Protein AF-A0A7R9HGD4-F1 (afdb_monomer_lite)

Radius of gyration: 14.5 Å; chains: 1; bounding box: 41×34×31 Å

Secondary structure (DSSP, 8-state):
--EEEE-GGGB-S-HHHH-SS--PPEEEES--B---TT-TTEEEEEEPPTT-EES-TTS---S--SEEGGG-EEEEEEE-TT--EEEEES-SGGGSHHHHHS------

pLDDT: mean 93.46, std 6.28, range [50.25, 98.06]

Sequence (108 aa):
HTLIVADSANLIDSPVITGPRNVPPLLYQGTGIVADKENPLVLQILTAESSAYSYVPDEPIKEYPHAVGKNTLLIAALQARNNARVVFSGSLYFFSDEAFTSPVQKAL

Foldseek 3Di:
DDKDWFQLVQADPDCVPVNDSPDHTFIFDFAWDADDPPDPQKDQGGFHAQQDFGDDPVDDCPDDGPDHHRRTGQKMWGQDPVRDIDIDHRGPVRVDPCRVPDDDDDDD

Organism: Timema poppense (NCBI:txid170557)

InterPro domains:
  IPR005013 Dolichyl-diphosphooligosaccharide--protein glycosyltransferase 48kDa subunit [PTHR10830] (1-107)
  IPR055457 OST48, N-terminal domain [PF03345] (1-106)

Structure (mmCIF, N/CA/C/O backbone):
data_AF-A0A7R9HGD4-F1
#
_entry.id   AF-A0A7R9HGD4-F1
#
loop_
_atom_site.group_PDB
_atom_site.id
_atom_site.type_symbol
_atom_site.label_atom_id
_atom_site.label_alt_id
_atom_site.label_comp_id
_atom_site.label_asym_id
_atom_site.label_entity_id
_atom_site.label_seq_id
_atom_site.pdbx_PDB_ins_code
_atom_site.Cartn_x
_atom_site.Cartn_y
_atom_site.Cartn_z
_atom_site.occupancy
_atom_site.B_iso_or_equiv
_atom_site.auth_seq_id
_atom_site.auth_comp_id
_atom_site.auth_asym_id
_atom_site.auth_atom_id
_atom_site.pdbx_PDB_model_num
ATOM 1 N N . HIS A 1 1 ? 8.144 -10.024 -8.004 1.00 80.31 1 HIS A N 1
ATOM 2 C CA . HIS A 1 1 ? 7.750 -9.068 -6.948 1.00 80.31 1 HIS A CA 1
ATOM 3 C C . HIS A 1 1 ? 8.352 -9.529 -5.637 1.00 80.31 1 HIS A C 1
ATOM 5 O O . HIS A 1 1 ? 8.223 -10.709 -5.325 1.00 80.31 1 HIS A O 1
ATOM 11 N N . THR A 1 2 ? 9.018 -8.638 -4.910 1.00 91.38 2 THR A N 1
ATOM 12 C CA . THR A 1 2 ? 9.665 -8.948 -3.626 1.00 91.38 2 THR A CA 1
ATOM 13 C C . THR A 1 2 ? 8.668 -8.764 -2.485 1.00 91.38 2 THR A C 1
ATOM 15 O O . THR A 1 2 ? 7.859 -7.837 -2.530 1.00 91.38 2 THR A O 1
ATOM 18 N N . LEU A 1 3 ? 8.704 -9.652 -1.489 1.00 94.19 3 LEU A N 1
ATOM 19 C CA . LEU A 1 3 ? 7.922 -9.504 -0.263 1.00 94.19 3 LEU A CA 1
ATOM 20 C C . LEU A 1 3 ? 8.518 -8.377 0.586 1.00 94.19 3 LEU A C 1
ATOM 22 O O . LEU A 1 3 ? 9.718 -8.371 0.858 1.00 94.19 3 LEU A O 1
ATOM 26 N N . ILE A 1 4 ? 7.679 -7.439 1.012 1.00 93.75 4 ILE A N 1
ATOM 27 C CA . ILE A 1 4 ? 8.051 -6.351 1.915 1.00 93.75 4 ILE A CA 1
ATOM 28 C C . ILE A 1 4 ? 7.116 -6.327 3.122 1.00 93.75 4 ILE A C 1
ATOM 30 O O . ILE A 1 4 ? 5.936 -6.669 3.027 1.00 93.75 4 ILE A O 1
ATOM 34 N N . VAL A 1 5 ? 7.654 -5.882 4.256 1.00 94.44 5 VAL A N 1
ATOM 35 C CA . VAL A 1 5 ? 6.873 -5.591 5.460 1.00 94.44 5 VAL A CA 1
ATOM 36 C C . VAL A 1 5 ? 6.547 -4.103 5.458 1.00 94.44 5 VAL A C 1
ATOM 38 O O . VAL A 1 5 ? 7.449 -3.271 5.563 1.00 94.44 5 VAL A O 1
ATOM 41 N N . ALA A 1 6 ? 5.267 -3.770 5.335 1.00 93.38 6 ALA A N 1
ATOM 42 C CA . ALA A 1 6 ? 4.776 -2.407 5.442 1.00 93.38 6 ALA A CA 1
ATOM 43 C C . ALA A 1 6 ? 4.367 -2.119 6.891 1.00 93.38 6 ALA A C 1
ATOM 45 O O . ALA A 1 6 ? 3.506 -2.792 7.461 1.00 93.38 6 ALA A O 1
ATOM 46 N N . ASP A 1 7 ? 5.006 -1.12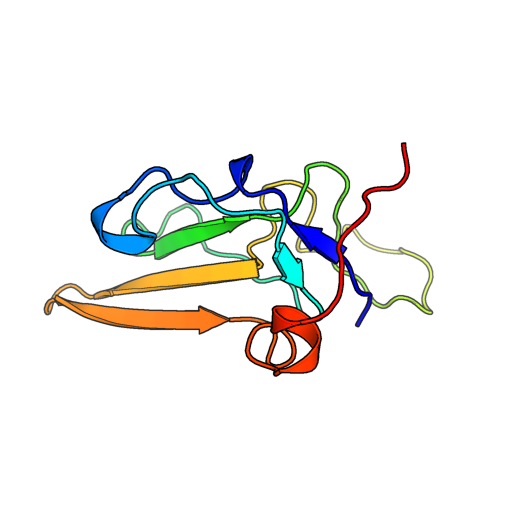5 7.499 1.00 91.94 7 ASP A N 1
ATOM 47 C CA . ASP A 1 7 ? 4.703 -0.712 8.865 1.00 91.94 7 ASP A CA 1
ATOM 48 C C . ASP A 1 7 ? 3.339 -0.019 8.948 1.00 91.94 7 ASP A C 1
ATOM 50 O O . ASP A 1 7 ? 2.980 0.779 8.075 1.00 91.94 7 ASP A O 1
ATOM 54 N N . SER A 1 8 ? 2.580 -0.284 10.012 1.00 91.31 8 SER A N 1
ATOM 55 C CA . SER A 1 8 ? 1.279 0.354 10.228 1.00 91.31 8 SER A CA 1
ATOM 56 C C . SER A 1 8 ? 1.403 1.862 10.469 1.00 91.31 8 SER A C 1
ATOM 58 O O . SER A 1 8 ? 0.446 2.602 10.231 1.00 91.31 8 SER A O 1
ATOM 60 N N . ALA A 1 9 ? 2.595 2.357 10.826 1.00 92.94 9 ALA A N 1
ATOM 61 C CA . ALA A 1 9 ? 2.903 3.785 10.853 1.00 92.94 9 ALA A CA 1
ATOM 62 C C . ALA A 1 9 ? 2.781 4.470 9.475 1.00 92.94 9 ALA A C 1
ATOM 64 O O . ALA A 1 9 ? 2.553 5.678 9.417 1.00 92.94 9 ALA A O 1
ATOM 65 N N . ASN A 1 10 ? 2.900 3.720 8.373 1.00 95.00 10 ASN A N 1
ATOM 66 C CA . ASN A 1 10 ? 2.770 4.237 7.007 1.00 95.00 10 ASN A CA 1
ATOM 67 C C . ASN A 1 10 ? 1.317 4.214 6.484 1.00 95.00 10 ASN A C 1
ATOM 69 O O . ASN A 1 10 ? 1.068 4.579 5.332 1.00 95.00 10 ASN A O 1
ATOM 73 N N . LEU A 1 11 ? 0.347 3.808 7.314 1.00 96.12 11 LEU A N 1
ATOM 74 C CA . LEU A 1 11 ? -1.076 3.961 7.013 1.00 96.12 11 LEU A CA 1
ATOM 75 C C . LEU A 1 11 ? -1.518 5.420 7.158 1.00 96.12 11 LEU A C 1
ATOM 77 O O . LEU A 1 11 ? -1.105 6.126 8.088 1.00 96.12 11 LEU A O 1
ATOM 81 N N . ILE A 1 12 ? -2.448 5.830 6.293 1.00 95.62 12 ILE A N 1
ATOM 82 C CA . ILE A 1 12 ? -3.169 7.096 6.424 1.00 95.62 12 ILE A CA 1
ATOM 83 C C . ILE A 1 12 ? -3.774 7.244 7.823 1.00 95.62 12 ILE A C 1
ATOM 85 O O . ILE A 1 12 ? -4.351 6.307 8.382 1.00 95.62 12 ILE A O 1
ATOM 89 N N . ASP A 1 13 ? -3.670 8.448 8.380 1.00 94.81 13 ASP A N 1
ATOM 90 C CA . ASP A 1 13 ? -4.270 8.777 9.670 1.00 94.81 13 ASP A CA 1
ATOM 91 C C . ASP A 1 13 ? -5.763 9.090 9.519 1.00 94.81 13 ASP A C 1
ATOM 93 O O . ASP A 1 13 ? -6.186 10.245 9.478 1.00 94.81 13 ASP A O 1
ATOM 97 N N . SER A 1 14 ? -6.570 8.046 9.328 1.00 95.38 14 SER A N 1
ATOM 98 C CA . SER A 1 14 ? -8.016 8.189 9.179 1.00 95.38 14 SER A CA 1
ATOM 99 C C . SER A 1 14 ? -8.762 6.943 9.661 1.00 95.38 14 SER A C 1
ATOM 101 O O . SER A 1 14 ? -8.932 5.991 8.893 1.00 95.38 14 SER A O 1
ATOM 103 N N . PRO A 1 15 ? -9.298 6.957 10.897 1.00 94.69 15 PRO A N 1
ATOM 104 C CA . PRO A 1 15 ? -10.066 5.833 11.435 1.00 94.69 15 PRO A CA 1
ATOM 105 C C . PRO A 1 15 ? -11.312 5.473 10.615 1.00 94.69 15 PRO A C 1
ATOM 107 O O . PRO A 1 15 ? -11.783 4.343 10.668 1.00 94.69 15 PRO A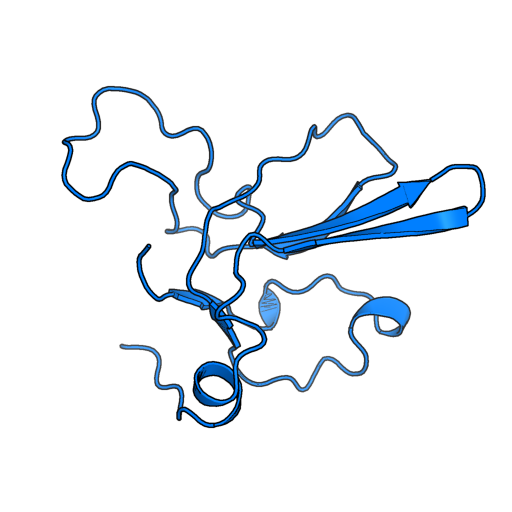 O 1
ATOM 110 N N . VAL A 1 16 ? -11.843 6.420 9.835 1.00 96.00 16 VAL A N 1
ATOM 111 C CA . VAL A 1 16 ? -12.991 6.199 8.940 1.00 96.00 16 VAL A CA 1
ATOM 112 C C . VAL A 1 16 ? -12.629 5.283 7.764 1.00 96.00 16 VAL A C 1
ATOM 114 O O . VAL A 1 16 ? -13.507 4.614 7.224 1.00 96.00 16 VAL A O 1
ATOM 117 N N . ILE A 1 17 ? -11.354 5.250 7.360 1.00 95.69 17 ILE A N 1
ATOM 118 C CA . ILE A 1 17 ? -10.876 4.449 6.228 1.00 95.69 17 ILE A CA 1
ATOM 119 C C . ILE A 1 17 ? -10.243 3.142 6.707 1.00 95.69 17 ILE A C 1
ATOM 121 O O . ILE A 1 17 ? -10.568 2.082 6.181 1.00 95.69 17 ILE A O 1
ATOM 125 N N . THR A 1 18 ? -9.335 3.213 7.682 1.00 94.38 18 THR A N 1
ATOM 126 C CA . THR A 1 18 ? -8.505 2.072 8.107 1.00 94.38 18 THR A CA 1
ATOM 127 C C . THR A 1 18 ? -8.985 1.410 9.397 1.00 94.38 18 THR A C 1
ATOM 129 O O . THR A 1 18 ? -8.467 0.360 9.772 1.00 94.38 18 THR A O 1
ATOM 132 N N . GLY A 1 19 ? -9.985 1.982 10.074 1.00 94.00 19 GLY A N 1
ATOM 133 C CA . GLY A 1 19 ? -10.379 1.554 11.413 1.00 94.00 19 GLY A CA 1
ATOM 134 C C . GLY A 1 19 ? -9.361 1.974 12.487 1.00 94.00 19 GLY A C 1
ATOM 135 O O . GLY A 1 19 ? -8.546 2.874 12.273 1.00 94.00 19 GLY A O 1
ATOM 136 N N . PRO A 1 20 ? -9.409 1.366 13.685 1.00 90.69 20 PRO A N 1
ATOM 137 C CA . PRO A 1 20 ? -8.449 1.643 14.750 1.00 90.69 20 PRO A CA 1
ATOM 138 C C . PRO A 1 20 ? -7.017 1.301 14.321 1.00 90.69 20 PRO A C 1
ATOM 140 O O . PRO A 1 20 ? -6.762 0.230 13.783 1.00 90.69 20 PRO A O 1
ATOM 143 N N . ARG A 1 21 ? -6.054 2.169 14.644 1.00 81.56 21 ARG A N 1
ATOM 144 C CA . ARG A 1 21 ? -4.649 2.047 14.205 1.00 81.56 21 ARG A CA 1
ATOM 145 C C . ARG A 1 21 ? -3.845 0.924 14.880 1.00 81.56 21 ARG A C 1
ATOM 147 O O . ARG A 1 21 ? -2.639 0.833 14.679 1.00 81.56 21 ARG A O 1
ATOM 154 N N . ASN A 1 22 ? -4.488 0.081 15.686 1.00 86.62 22 ASN A N 1
ATOM 155 C CA . ASN A 1 22 ? -3.852 -1.056 16.348 1.00 86.62 22 ASN A CA 1
ATOM 156 C C . ASN A 1 22 ? -3.736 -2.243 15.378 1.00 86.62 22 ASN A C 1
ATOM 158 O O . ASN A 1 22 ? -4.393 -3.269 15.553 1.00 86.62 22 ASN A O 1
ATOM 162 N N . VAL A 1 23 ? -2.955 -2.052 14.313 1.00 89.62 23 VAL A N 1
ATOM 163 C CA . VAL A 1 23 ? -2.764 -3.027 13.236 1.00 89.62 23 VAL A CA 1
ATOM 164 C C . VAL A 1 23 ? -1.317 -3.527 13.286 1.00 89.62 23 VAL A C 1
ATOM 166 O O . VAL A 1 23 ? -0.402 -2.696 13.352 1.00 89.62 23 VAL A O 1
ATOM 169 N N . PRO A 1 24 ? -1.082 -4.853 13.272 1.00 90.62 24 PRO A N 1
ATOM 170 C CA . PRO A 1 24 ? 0.267 -5.393 13.155 1.00 90.62 24 PRO A CA 1
ATOM 171 C C . PRO A 1 24 ? 0.899 -5.002 11.805 1.00 90.62 24 PRO A C 1
ATOM 173 O O . PRO A 1 24 ? 0.188 -4.577 10.890 1.00 90.62 24 PRO A O 1
ATOM 176 N N . PRO A 1 25 ? 2.227 -5.143 11.651 1.00 92.56 25 PRO A N 1
ATOM 177 C CA . PRO A 1 25 ? 2.880 -4.938 10.364 1.00 92.56 25 PRO A CA 1
ATOM 178 C C . PRO A 1 25 ? 2.245 -5.799 9.266 1.00 92.56 25 PRO A C 1
ATOM 180 O O . PRO A 1 25 ? 1.875 -6.949 9.499 1.00 92.56 25 PRO A O 1
ATOM 183 N N . LEU A 1 26 ? 2.125 -5.233 8.070 1.00 94.25 26 LEU A N 1
ATOM 184 C CA . LEU A 1 26 ? 1.392 -5.824 6.957 1.00 94.25 26 LEU A CA 1
ATOM 185 C C . LEU A 1 26 ? 2.356 -6.441 5.942 1.00 94.25 26 LEU A C 1
ATOM 187 O O . LEU A 1 26 ? 3.370 -5.835 5.590 1.00 94.25 26 LEU A O 1
ATOM 191 N N . LEU A 1 27 ? 2.024 -7.624 5.428 1.00 95.94 27 LEU A N 1
ATOM 192 C CA . LEU A 1 27 ? 2.784 -8.269 4.360 1.00 95.94 27 LEU A CA 1
ATOM 193 C C . LEU A 1 27 ? 2.292 -7.804 2.991 1.00 95.94 27 LEU A C 1
ATOM 195 O O . LEU A 1 27 ? 1.102 -7.861 2.689 1.00 95.94 27 LEU A O 1
ATOM 199 N N . TYR A 1 28 ? 3.214 -7.360 2.142 1.00 96.69 28 TYR A N 1
ATOM 200 C CA . TYR A 1 28 ? 2.894 -6.870 0.808 1.00 96.69 28 TYR A CA 1
ATOM 201 C C . TYR A 1 28 ? 3.849 -7.454 -0.231 1.00 96.69 28 TYR A C 1
ATOM 203 O O . TYR A 1 28 ? 5.065 -7.400 -0.074 1.00 96.69 28 TYR A O 1
ATOM 211 N N . GLN A 1 29 ? 3.303 -7.972 -1.331 1.00 97.00 29 GLN A N 1
ATOM 212 C CA . GLN A 1 29 ? 4.084 -8.449 -2.467 1.00 97.00 29 GLN A CA 1
ATOM 213 C C . GLN A 1 29 ? 3.375 -8.065 -3.762 1.00 97.00 29 GLN A C 1
ATOM 215 O O . GLN A 1 29 ? 2.421 -8.704 -4.198 1.00 97.00 29 GLN A O 1
ATOM 220 N N . GLY A 1 30 ? 3.850 -6.996 -4.388 1.00 95.81 30 GLY A N 1
ATOM 221 C CA . GLY A 1 30 ? 3.185 -6.420 -5.545 1.00 95.81 30 GLY A CA 1
ATOM 222 C C . GLY A 1 30 ? 3.959 -5.260 -6.140 1.00 95.81 30 GLY A C 1
ATOM 223 O O . GLY A 1 30 ? 5.132 -5.052 -5.824 1.00 95.81 30 GLY A O 1
ATOM 224 N N . THR A 1 31 ? 3.314 -4.532 -7.040 1.00 94.69 31 THR A N 1
ATOM 225 C CA . THR A 1 31 ? 3.890 -3.369 -7.719 1.00 94.69 31 THR A CA 1
ATOM 226 C C . THR A 1 31 ? 3.697 -2.107 -6.874 1.00 94.69 31 THR A C 1
ATOM 228 O O . THR A 1 31 ? 2.709 -1.988 -6.148 1.00 94.69 31 THR A O 1
ATOM 231 N N . GLY A 1 32 ? 4.639 -1.165 -6.953 1.00 94.56 32 GLY A N 1
ATOM 232 C CA . GLY A 1 32 ? 4.468 0.179 -6.399 1.00 94.56 32 GLY A CA 1
ATOM 233 C C . GLY A 1 32 ? 3.641 1.072 -7.328 1.00 94.56 32 GLY A C 1
ATOM 234 O O . GLY A 1 32 ? 3.748 0.982 -8.549 1.00 94.56 32 GLY A O 1
ATOM 235 N N . ILE A 1 33 ? 2.830 1.950 -6.750 1.00 95.31 33 ILE A N 1
ATOM 236 C CA . ILE A 1 33 ? 1.995 2.929 -7.448 1.00 95.31 33 ILE A CA 1
ATOM 237 C C . ILE A 1 33 ? 2.576 4.324 -7.197 1.00 95.31 33 ILE A C 1
ATOM 239 O O . ILE A 1 33 ? 3.034 4.633 -6.096 1.00 95.31 33 ILE A O 1
ATOM 243 N N . VAL A 1 34 ? 2.528 5.186 -8.210 1.00 94.62 34 VAL A N 1
ATOM 244 C CA . VAL A 1 34 ? 2.814 6.617 -8.073 1.00 94.62 34 VAL A CA 1
ATOM 245 C C . VAL A 1 34 ? 1.531 7.378 -8.362 1.00 94.62 34 VAL A C 1
ATOM 247 O O . VAL A 1 34 ? 0.852 7.10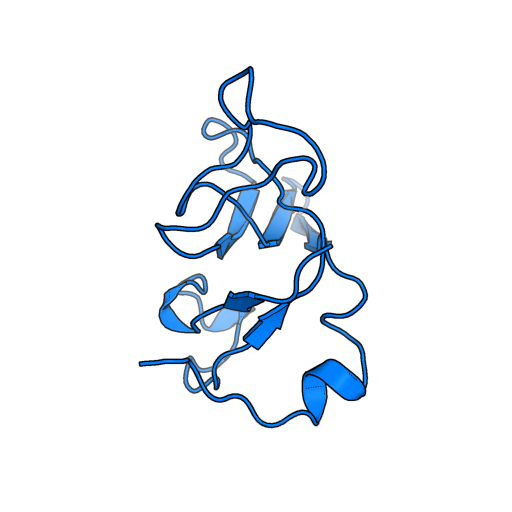5 -9.350 1.00 94.62 34 VAL A O 1
ATOM 250 N N . ALA A 1 35 ? 1.196 8.319 -7.488 1.00 93.31 35 ALA A N 1
ATOM 251 C CA . ALA A 1 35 ? 0.100 9.247 -7.706 1.00 93.31 35 ALA A CA 1
ATOM 252 C C . ALA A 1 35 ? 0.638 10.627 -8.076 1.00 93.31 35 ALA A C 1
ATOM 254 O O . ALA A 1 35 ? 1.701 11.044 -7.610 1.00 93.31 35 ALA A O 1
ATOM 255 N N . ASP A 1 36 ? -0.138 11.343 -8.881 1.00 93.19 36 ASP A N 1
ATOM 256 C CA . ASP A 1 36 ? 0.088 12.758 -9.125 1.00 93.19 36 ASP A CA 1
ATOM 257 C C . ASP A 1 36 ? -0.143 13.556 -7.832 1.00 93.19 36 ASP A C 1
ATOM 259 O O . ASP A 1 36 ? -1.209 13.471 -7.217 1.00 93.19 36 ASP A O 1
ATOM 263 N N . LYS A 1 37 ? 0.867 14.330 -7.424 1.00 88.12 37 LYS A N 1
ATOM 264 C CA . LYS A 1 37 ? 0.826 15.167 -6.217 1.00 88.12 37 LYS A CA 1
ATOM 265 C C . LYS A 1 37 ? -0.151 16.330 -6.355 1.00 88.12 37 LYS A C 1
ATOM 267 O O . LYS A 1 37 ? -0.610 16.843 -5.339 1.00 88.12 37 LYS A O 1
ATOM 272 N N . GLU A 1 38 ? -0.461 16.743 -7.581 1.00 94.19 38 GLU A N 1
ATOM 273 C CA . GLU A 1 38 ? -1.395 17.835 -7.850 1.00 94.19 38 GLU A CA 1
ATOM 274 C C . GLU A 1 38 ? -2.855 17.377 -7.823 1.00 94.19 38 GLU A C 1
ATOM 276 O O . GLU A 1 38 ? -3.755 18.215 -7.835 1.00 94.19 38 GLU A O 1
ATOM 281 N N . ASN A 1 39 ? -3.123 16.068 -7.751 1.00 94.56 39 ASN A N 1
ATOM 282 C CA . ASN A 1 39 ? -4.482 15.547 -7.709 1.00 94.56 39 ASN A CA 1
ATOM 283 C C . ASN A 1 39 ? -5.027 15.510 -6.266 1.00 94.56 39 ASN A C 1
ATOM 285 O O . ASN A 1 39 ? -4.696 14.592 -5.510 1.00 94.56 39 ASN A O 1
ATOM 289 N N . PRO A 1 40 ? -5.942 16.424 -5.879 1.00 95.25 40 PRO A N 1
ATOM 290 C CA . PRO A 1 40 ? -6.454 16.491 -4.510 1.00 95.25 40 PRO A CA 1
ATOM 291 C C . PRO A 1 40 ? -7.446 15.366 -4.174 1.00 95.25 40 PRO A C 1
ATOM 293 O O . PRO A 1 40 ? -7.894 15.268 -3.036 1.00 95.25 40 PRO A O 1
ATOM 296 N N . LEU A 1 41 ? -7.851 14.554 -5.158 1.00 96.94 41 LEU A N 1
ATOM 297 C CA . LEU A 1 41 ? -8.843 13.487 -4.985 1.00 96.94 41 LEU A CA 1
ATOM 298 C C . LEU A 1 41 ? -8.213 12.139 -4.616 1.00 96.94 41 LEU A C 1
ATOM 300 O O . LEU A 1 41 ? -8.940 11.205 -4.262 1.00 96.94 41 LEU A O 1
ATOM 304 N N . VAL A 1 42 ? -6.888 12.018 -4.740 1.00 96.94 42 VAL A N 1
ATOM 305 C CA . VAL A 1 42 ? -6.159 10.789 -4.423 1.00 96.94 42 VAL A CA 1
ATOM 306 C C . VAL A 1 42 ? -5.768 10.783 -2.952 1.00 96.94 42 VAL A C 1
ATOM 308 O O . VAL A 1 42 ? -5.192 11.730 -2.423 1.00 96.94 42 VAL A O 1
ATOM 311 N N . LEU A 1 43 ? -6.056 9.667 -2.298 1.00 97.00 43 LEU A N 1
ATOM 312 C CA . LEU A 1 43 ? -5.704 9.379 -0.922 1.00 97.00 43 LEU A CA 1
ATOM 313 C C . LEU A 1 43 ? -4.593 8.328 -0.908 1.00 97.00 43 LEU A C 1
ATOM 315 O O . LEU A 1 43 ? -4.702 7.269 -1.531 1.00 97.00 43 LEU A O 1
ATOM 319 N N . GLN A 1 44 ? -3.529 8.618 -0.171 1.00 96.38 44 GLN A N 1
ATOM 320 C CA . GLN A 1 44 ? -2.397 7.716 0.023 1.00 96.38 44 GLN A CA 1
ATOM 321 C C . GLN A 1 44 ? -2.706 6.817 1.220 1.00 96.38 44 GLN A C 1
ATOM 323 O O . GLN A 1 44 ? -2.512 7.237 2.355 1.00 96.38 44 GLN A O 1
ATOM 328 N N . ILE A 1 45 ? -3.262 5.624 0.985 1.00 97.19 45 ILE A N 1
ATOM 329 C CA . ILE A 1 45 ? -3.781 4.768 2.065 1.00 97.19 45 ILE A CA 1
ATOM 330 C C . ILE A 1 45 ? -2.659 4.045 2.800 1.00 97.19 45 ILE A C 1
ATOM 332 O O . ILE A 1 45 ? -2.640 4.045 4.028 1.00 97.19 45 ILE A O 1
ATOM 336 N N . LEU A 1 46 ? -1.739 3.438 2.052 1.00 97.12 46 LEU A N 1
ATOM 337 C CA . LEU A 1 46 ? -0.566 2.756 2.587 1.00 97.12 46 LE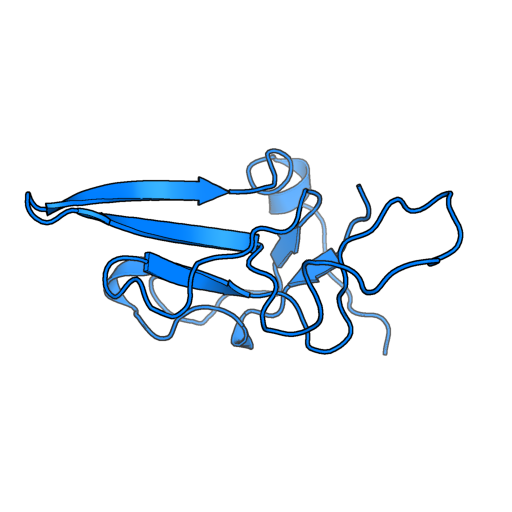U A CA 1
ATOM 338 C C . LEU A 1 46 ? 0.638 3.108 1.720 1.00 97.12 46 LEU A C 1
ATOM 340 O O . LEU A 1 46 ? 0.650 2.799 0.525 1.00 97.12 46 LEU A O 1
ATOM 344 N N . THR A 1 47 ? 1.642 3.739 2.319 1.00 96.75 47 THR A N 1
ATOM 345 C CA . THR A 1 47 ? 2.910 4.048 1.652 1.00 96.75 47 THR A CA 1
ATOM 346 C C . THR A 1 47 ? 3.980 3.015 1.993 1.00 96.75 47 THR A C 1
ATOM 348 O O . THR A 1 47 ? 3.889 2.288 2.985 1.00 96.75 47 THR A O 1
ATOM 351 N N . ALA A 1 48 ? 4.993 2.910 1.138 1.00 95.69 48 ALA A N 1
ATOM 352 C CA . ALA A 1 48 ? 6.162 2.091 1.410 1.00 95.69 48 ALA A CA 1
ATOM 353 C C . ALA A 1 48 ? 7.113 2.784 2.403 1.00 95.69 48 ALA A C 1
ATOM 355 O O . ALA A 1 48 ? 7.002 3.977 2.694 1.00 95.69 48 ALA A O 1
ATOM 356 N N . GLU A 1 49 ? 8.096 2.033 2.894 1.00 94.62 49 GLU A N 1
ATOM 357 C CA . GLU A 1 49 ? 9.147 2.567 3.759 1.00 94.62 49 GLU A CA 1
ATOM 358 C C . GLU A 1 49 ? 10.084 3.536 3.023 1.00 94.62 49 GLU A C 1
ATOM 360 O O . GLU A 1 49 ? 10.206 3.522 1.798 1.00 94.62 49 GLU A O 1
ATOM 365 N N . SER A 1 50 ? 10.816 4.364 3.774 1.00 94.56 50 SER A N 1
ATOM 366 C CA . SER A 1 50 ? 11.745 5.348 3.196 1.00 94.56 50 SER A CA 1
ATOM 367 C C . SER A 1 50 ? 12.899 4.735 2.398 1.00 94.56 50 SER A C 1
ATOM 369 O O . SER A 1 50 ? 13.461 5.418 1.547 1.00 94.56 50 SER A O 1
ATOM 371 N N . SER A 1 51 ? 13.249 3.475 2.660 1.00 93.19 51 SER A N 1
ATOM 372 C CA . SER A 1 51 ? 14.285 2.722 1.941 1.00 93.19 51 SER A CA 1
ATOM 373 C C . SER A 1 51 ? 13.752 1.915 0.751 1.00 93.19 51 SER A C 1
ATOM 375 O O . SER A 1 51 ? 14.543 1.317 0.024 1.00 93.19 51 SER A O 1
ATOM 377 N N . ALA A 1 52 ? 12.433 1.869 0.543 1.00 94.00 52 ALA A N 1
ATOM 378 C CA . ALA A 1 52 ? 11.839 1.097 -0.540 1.00 94.00 52 ALA A CA 1
ATOM 379 C C . ALA A 1 52 ? 12.059 1.773 -1.901 1.00 94.00 52 ALA A C 1
ATOM 381 O O . ALA A 1 52 ? 12.119 2.994 -2.002 1.00 94.00 52 ALA A O 1
ATOM 382 N N . TYR A 1 53 ? 12.133 0.986 -2.967 1.00 94.38 53 TYR A N 1
ATOM 383 C CA . TYR A 1 53 ? 12.091 1.477 -4.342 1.00 94.38 53 TYR A CA 1
ATOM 384 C C . TYR A 1 53 ? 11.460 0.418 -5.247 1.00 94.38 53 TYR A C 1
ATOM 386 O O . TYR A 1 53 ? 11.444 -0.765 -4.908 1.00 94.38 53 TYR A O 1
ATOM 394 N N . SER A 1 54 ? 10.929 0.843 -6.391 1.00 93.12 54 SER A N 1
ATOM 395 C CA . SER A 1 54 ? 10.331 -0.047 -7.388 1.00 93.12 54 SER A CA 1
ATOM 396 C C . SER A 1 54 ? 11.149 -0.026 -8.672 1.00 93.12 54 SER A C 1
ATOM 398 O O . SER A 1 54 ? 11.212 0.996 -9.354 1.00 93.12 54 SER A O 1
ATOM 400 N N . TYR A 1 55 ? 11.750 -1.164 -9.011 1.00 93.56 55 TYR A N 1
ATOM 401 C CA . TYR A 1 55 ? 12.525 -1.376 -10.233 1.00 93.56 55 TYR A CA 1
ATOM 402 C C . TYR A 1 55 ? 12.479 -2.859 -10.639 1.00 93.56 55 TYR A C 1
ATOM 404 O O . TYR A 1 55 ? 11.950 -3.687 -9.893 1.00 93.56 55 TYR A O 1
ATOM 412 N N . VAL A 1 56 ? 13.021 -3.200 -11.811 1.00 92.69 56 VAL A N 1
ATOM 413 C CA . VAL A 1 56 ? 13.173 -4.594 -12.254 1.00 92.69 56 VAL A CA 1
ATOM 414 C C . VAL A 1 56 ? 14.262 -5.272 -11.402 1.00 92.69 56 VAL A C 1
ATOM 416 O O . VAL A 1 56 ? 15.407 -4.834 -11.465 1.00 92.69 56 VAL A O 1
ATOM 419 N N . PRO A 1 57 ? 13.952 -6.310 -10.598 1.00 90.56 57 PRO A N 1
ATOM 420 C CA . PRO A 1 57 ? 14.901 -6.852 -9.615 1.00 90.56 57 PRO A CA 1
ATOM 421 C C . PRO A 1 57 ? 16.180 -7.450 -10.209 1.00 90.56 57 PRO A C 1
ATOM 423 O O . PRO A 1 57 ? 17.232 -7.380 -9.581 1.00 90.56 57 PRO A O 1
ATOM 426 N N . ASP A 1 58 ? 16.084 -8.028 -11.406 1.00 92.50 58 ASP A N 1
ATOM 427 C CA . ASP A 1 58 ? 17.187 -8.744 -12.058 1.00 92.50 58 ASP A CA 1
ATOM 428 C C . ASP A 1 58 ? 18.055 -7.832 -12.942 1.00 92.50 58 ASP A C 1
ATOM 430 O O . ASP A 1 58 ? 19.029 -8.282 -13.546 1.00 92.50 58 ASP A O 1
ATOM 434 N N . GLU A 1 59 ? 17.716 -6.542 -13.029 1.00 93.62 59 GLU A N 1
ATOM 435 C CA . GLU A 1 59 ? 18.431 -5.573 -13.852 1.00 93.62 59 GLU A CA 1
ATOM 436 C C . GLU A 1 59 ? 19.163 -4.530 -13.002 1.00 93.62 59 GLU A C 1
ATOM 438 O O . GLU A 1 59 ? 18.631 -4.043 -12.000 1.00 93.62 59 GLU A O 1
ATOM 443 N N . PRO A 1 60 ? 20.375 -4.110 -13.413 1.00 94.06 60 PRO A N 1
ATOM 444 C CA . PRO A 1 60 ? 21.043 -2.999 -12.760 1.00 94.06 60 PRO A CA 1
ATOM 445 C C . PRO A 1 60 ? 20.246 -1.705 -12.962 1.00 94.06 60 PRO A C 1
ATOM 447 O O . PRO A 1 60 ? 19.723 -1.432 -14.046 1.00 94.06 60 PRO A O 1
ATOM 450 N N . ILE A 1 61 ? 20.213 -0.873 -11.922 1.00 93.38 61 ILE A N 1
ATOM 451 C CA . ILE A 1 61 ? 19.588 0.449 -11.970 1.00 93.38 61 ILE A CA 1
ATOM 452 C C . ILE A 1 61 ? 20.429 1.347 -12.883 1.00 93.38 61 ILE A C 1
ATOM 454 O O . ILE A 1 61 ? 21.546 1.729 -12.534 1.00 93.38 61 ILE A O 1
ATOM 458 N N . LYS A 1 62 ? 19.899 1.661 -14.067 1.00 94.56 62 LYS A N 1
ATOM 459 C CA . LYS A 1 62 ? 20.531 2.575 -15.038 1.00 94.56 62 LYS A CA 1
ATOM 460 C C . LYS A 1 62 ? 19.908 3.965 -15.018 1.00 94.56 62 LYS A C 1
ATOM 462 O O . LYS A 1 62 ? 20.568 4.942 -15.357 1.00 94.56 62 LYS A O 1
ATOM 467 N N . GLU A 1 63 ? 18.648 4.038 -14.611 1.00 93.38 63 GLU A N 1
ATOM 468 C CA . GLU A 1 63 ? 17.847 5.253 -14.553 1.00 93.38 63 GLU A CA 1
ATOM 469 C C . GLU A 1 63 ? 17.242 5.402 -13.161 1.00 93.38 63 GLU A C 1
ATOM 471 O O . GLU A 1 63 ? 17.140 4.437 -12.401 1.00 93.38 63 GLU A O 1
ATOM 476 N N . TYR A 1 64 ? 16.846 6.624 -12.812 1.00 91.00 64 TYR A N 1
ATOM 477 C CA . TYR A 1 64 ? 16.231 6.879 -11.518 1.00 91.00 64 TYR A CA 1
ATOM 478 C C . TYR A 1 64 ? 14.881 6.146 -11.415 1.00 91.00 64 TYR A C 1
ATOM 480 O O . TYR A 1 64 ? 14.004 6.393 -12.248 1.00 91.00 64 TYR A O 1
ATOM 488 N N . PRO A 1 65 ? 14.671 5.271 -10.413 1.00 91.31 65 PRO A N 1
ATOM 489 C CA . PRO A 1 65 ? 13.419 4.536 -10.296 1.00 91.31 65 PRO A CA 1
ATOM 490 C C . PRO A 1 65 ? 12.224 5.478 -10.111 1.00 91.31 65 PRO A C 1
ATOM 492 O O . PRO A 1 65 ? 12.283 6.439 -9.345 1.00 91.31 65 PRO A O 1
ATOM 495 N N . HIS A 1 66 ? 11.111 5.184 -10.784 1.00 85.00 66 HIS A N 1
ATOM 496 C CA . HIS A 1 66 ? 9.929 6.055 -10.767 1.00 85.00 66 HIS A CA 1
ATOM 497 C C . HIS A 1 66 ? 9.254 6.145 -9.391 1.00 85.00 66 HIS A C 1
ATOM 499 O O . HIS A 1 66 ? 8.652 7.167 -9.068 1.00 85.00 66 HIS A O 1
ATOM 505 N N . ALA A 1 67 ? 9.349 5.090 -8.579 1.00 90.12 67 ALA A N 1
ATOM 506 C CA . ALA A 1 67 ? 8.821 5.065 -7.221 1.00 90.12 67 ALA A CA 1
ATOM 507 C C . ALA A 1 67 ? 9.956 4.761 -6.239 1.00 90.12 67 ALA A C 1
ATOM 509 O O . ALA A 1 67 ? 10.568 3.691 -6.297 1.00 90.12 67 ALA A O 1
ATOM 510 N N . VAL A 1 68 ? 10.243 5.722 -5.361 1.00 94.25 68 VAL A N 1
ATOM 511 C CA . VAL A 1 68 ? 11.290 5.632 -4.340 1.00 94.25 68 VAL A CA 1
ATOM 512 C C . VAL A 1 68 ? 10.806 6.184 -3.005 1.00 94.25 68 VAL A C 1
ATOM 514 O O . VAL A 1 68 ? 10.042 7.153 -2.930 1.00 94.25 68 VAL A O 1
ATOM 517 N N . GLY A 1 69 ? 11.280 5.558 -1.937 1.00 93.06 69 GLY A N 1
ATOM 518 C CA . GLY A 1 69 ? 10.958 5.851 -0.553 1.00 93.06 69 GLY A CA 1
ATOM 519 C C . GLY A 1 69 ? 9.458 5.940 -0.288 1.00 93.06 69 GLY A C 1
ATOM 520 O O . GLY A 1 69 ? 8.640 5.261 -0.917 1.00 93.06 69 GLY A O 1
ATOM 521 N N . LYS A 1 70 ? 9.101 6.865 0.608 1.00 92.12 70 LYS A N 1
ATOM 522 C CA . LYS A 1 70 ? 7.722 7.095 1.064 1.00 92.12 70 LYS A CA 1
ATOM 523 C C . LYS A 1 70 ? 6.770 7.638 -0.004 1.00 92.12 70 LYS A C 1
ATOM 525 O O . LYS A 1 70 ? 5.567 7.651 0.223 1.00 92.12 70 LYS A O 1
ATOM 530 N N . ASN A 1 71 ? 7.280 8.077 -1.158 1.00 92.06 71 ASN A N 1
ATOM 531 C CA . ASN A 1 71 ? 6.428 8.477 -2.282 1.00 92.06 71 ASN A CA 1
ATOM 532 C C . ASN A 1 71 ? 5.858 7.262 -3.035 1.00 92.06 71 ASN A C 1
ATOM 534 O O . ASN A 1 71 ? 4.963 7.422 -3.861 1.00 92.06 71 ASN A O 1
ATOM 538 N N . THR A 1 72 ? 6.375 6.058 -2.770 1.00 95.81 72 THR A N 1
ATOM 539 C CA . THR A 1 72 ? 5.834 4.813 -3.317 1.00 95.81 72 THR A CA 1
ATOM 540 C C . THR A 1 72 ? 4.557 4.448 -2.572 1.00 95.81 72 THR A C 1
ATOM 542 O O . THR A 1 72 ? 4.587 4.189 -1.368 1.00 95.81 72 THR A O 1
ATOM 545 N N . LEU A 1 73 ? 3.436 4.394 -3.284 1.00 96.81 73 LEU A N 1
ATOM 546 C CA . LEU A 1 73 ? 2.162 3.935 -2.743 1.00 96.81 73 LEU A CA 1
ATOM 547 C C . LEU A 1 73 ? 2.032 2.427 -2.950 1.00 96.81 73 LEU A C 1
ATOM 549 O O . LEU A 1 73 ? 2.320 1.910 -4.025 1.00 96.81 73 LEU A O 1
ATOM 553 N N . LEU A 1 74 ? 1.580 1.723 -1.922 1.00 97.12 74 LEU A N 1
ATOM 554 C CA . LEU A 1 74 ? 1.236 0.302 -1.994 1.00 97.12 74 LEU A CA 1
ATOM 555 C C . LEU A 1 74 ? -0.273 0.140 -2.206 1.00 97.12 74 LEU A C 1
ATOM 557 O O . LEU A 1 74 ? -0.727 -0.652 -3.031 1.00 97.12 74 LEU A O 1
ATOM 561 N N . ILE A 1 75 ? -1.048 0.958 -1.487 1.00 97.81 75 ILE A N 1
ATOM 562 C CA . ILE A 1 75 ? -2.496 1.077 -1.638 1.00 97.81 75 ILE A CA 1
ATOM 563 C C . ILE A 1 75 ? -2.835 2.558 -1.778 1.00 97.81 75 ILE A C 1
ATOM 565 O O . ILE A 1 75 ? -2.465 3.382 -0.937 1.00 97.81 75 ILE A O 1
ATOM 569 N N . ALA A 1 76 ? -3.568 2.889 -2.833 1.00 97.62 76 ALA A N 1
ATOM 570 C CA . ALA A 1 76 ? -4.106 4.218 -3.074 1.00 97.62 76 ALA A CA 1
ATOM 571 C C . ALA A 1 76 ? -5.630 4.145 -3.155 1.00 97.62 76 ALA A C 1
ATOM 573 O O . ALA A 1 76 ? -6.200 3.120 -3.522 1.00 97.62 76 ALA A O 1
ATOM 574 N N . ALA A 1 77 ? -6.304 5.239 -2.842 1.00 97.88 77 ALA A N 1
ATOM 575 C CA . ALA A 1 77 ? -7.731 5.368 -3.080 1.00 97.88 77 ALA A CA 1
ATOM 576 C C . ALA A 1 77 ? -8.020 6.670 -3.815 1.00 97.88 77 ALA A C 1
ATOM 578 O O . ALA A 1 77 ? -7.252 7.624 -3.746 1.00 97.88 77 ALA A O 1
ATOM 579 N N . LEU A 1 78 ? -9.138 6.709 -4.523 1.00 97.88 78 LEU A N 1
ATOM 580 C CA . LEU A 1 78 ? -9.655 7.907 -5.153 1.00 97.88 78 LEU A CA 1
ATOM 581 C C . LEU A 1 78 ? -11.099 8.090 -4.714 1.00 97.88 78 LEU A C 1
ATOM 583 O O . LEU A 1 78 ? -11.921 7.175 -4.832 1.00 97.88 78 LEU A O 1
ATOM 587 N N . GLN A 1 79 ? -11.401 9.290 -4.232 1.00 97.62 79 GLN A N 1
ATOM 588 C CA . GLN A 1 79 ? -12.771 9.724 -4.024 1.00 97.62 79 GLN A CA 1
ATOM 589 C C . GLN A 1 79 ? -13.145 10.706 -5.128 1.00 97.62 79 GLN A C 1
ATOM 591 O O . GLN A 1 79 ? -12.655 11.831 -5.187 1.00 97.62 79 GLN A O 1
ATOM 596 N N . ALA A 1 80 ? -14.014 10.269 -6.031 1.00 97.38 80 ALA A N 1
ATOM 597 C CA . ALA A 1 80 ? -14.454 11.094 -7.141 1.00 97.38 80 ALA A CA 1
ATOM 598 C C . ALA A 1 80 ? -15.420 12.195 -6.669 1.00 97.38 80 ALA A C 1
ATOM 600 O O . ALA A 1 80 ? -16.034 12.106 -5.605 1.00 97.38 80 ALA A O 1
ATOM 601 N N . ARG A 1 81 ? -15.611 13.229 -7.499 1.00 97.62 81 ARG A N 1
ATOM 602 C CA . ARG A 1 81 ? -16.498 14.370 -7.187 1.00 97.62 81 ARG A CA 1
ATOM 603 C C . ARG A 1 81 ? -17.966 13.979 -6.991 1.00 97.62 81 ARG A C 1
ATOM 605 O O . ARG A 1 81 ? -18.708 14.699 -6.337 1.00 97.62 81 ARG A O 1
ATOM 612 N N . ASN A 1 82 ? -18.379 12.841 -7.541 1.00 97.75 82 ASN A N 1
ATOM 613 C CA . ASN A 1 82 ? -19.701 12.245 -7.340 1.00 97.75 82 ASN A CA 1
ATOM 614 C C . ASN A 1 82 ? -19.756 11.304 -6.118 1.00 97.75 82 ASN A C 1
ATOM 616 O O . ASN A 1 82 ? -20.683 10.509 -6.007 1.00 97.75 82 ASN A O 1
ATOM 620 N N . ASN A 1 83 ? -18.761 11.363 -5.228 1.00 97.06 83 ASN A N 1
ATOM 621 C CA . ASN A 1 83 ? -18.599 10.503 -4.054 1.00 97.06 83 ASN A CA 1
ATOM 622 C C . ASN A 1 83 ? -18.397 9.008 -4.353 1.00 97.06 83 ASN A C 1
ATOM 624 O O . ASN A 1 83 ? -18.477 8.191 -3.433 1.00 97.06 83 ASN A O 1
ATOM 628 N N . ALA A 1 84 ? -18.090 8.631 -5.598 1.00 97.94 84 ALA A N 1
ATOM 629 C CA . ALA A 1 84 ? -17.660 7.269 -5.889 1.00 97.94 84 ALA A CA 1
ATOM 630 C C . ALA A 1 84 ? -16.295 6.994 -5.239 1.00 97.94 84 ALA A C 1
ATOM 632 O O . ALA A 1 84 ? -15.417 7.860 -5.220 1.00 97.94 84 ALA A O 1
ATOM 633 N N . ARG A 1 85 ? -16.127 5.781 -4.709 1.00 98.06 85 ARG A N 1
ATOM 634 C CA . ARG A 1 85 ? -14.906 5.336 -4.032 1.00 98.06 85 ARG A CA 1
ATOM 635 C C . ARG A 1 85 ? -14.245 4.251 -4.862 1.00 98.06 85 ARG A C 1
ATOM 637 O O . ARG A 1 85 ? -14.885 3.256 -5.190 1.00 98.06 85 ARG A O 1
ATOM 644 N N . VAL A 1 86 ? -12.973 4.447 -5.174 1.00 98.06 86 VAL A N 1
ATOM 645 C CA . VAL A 1 86 ? -12.145 3.478 -5.893 1.00 98.06 86 VAL A CA 1
ATOM 646 C C . VAL A 1 86 ? -10.900 3.215 -5.062 1.00 98.06 86 VAL A C 1
ATOM 648 O O . VAL A 1 86 ? -10.302 4.156 -4.548 1.00 98.06 86 VAL A O 1
ATOM 651 N N . VAL A 1 87 ? -10.511 1.950 -4.922 1.00 98.00 87 VAL A N 1
ATOM 652 C CA . VAL A 1 87 ? -9.272 1.544 -4.250 1.00 98.00 87 VAL A CA 1
ATOM 653 C C . VAL A 1 87 ? -8.398 0.816 -5.259 1.00 98.00 87 VAL A C 1
ATOM 655 O O . VAL A 1 87 ? -8.859 -0.083 -5.958 1.00 98.00 87 VAL A O 1
ATOM 658 N N . PHE A 1 88 ? -7.134 1.210 -5.315 1.00 97.69 88 PHE A N 1
ATOM 659 C CA . PHE A 1 88 ? -6.093 0.591 -6.115 1.00 97.69 88 PHE A CA 1
ATOM 660 C C . PHE A 1 88 ? -5.125 -0.116 -5.168 1.00 97.69 88 PHE A C 1
ATOM 662 O O . PHE A 1 88 ? -4.497 0.528 -4.328 1.00 97.69 88 PHE A O 1
ATOM 669 N N . SER A 1 89 ? -5.002 -1.433 -5.312 1.00 97.44 89 SER A N 1
ATOM 670 C CA . SER A 1 89 ? -3.954 -2.223 -4.662 1.00 97.44 89 SER A CA 1
ATOM 671 C C . SER A 1 89 ? -3.003 -2.740 -5.728 1.00 97.44 89 SER A C 1
ATOM 673 O O . SER A 1 89 ? -3.451 -3.332 -6.711 1.00 97.44 89 SER A O 1
ATOM 675 N N . GLY A 1 90 ? -1.699 -2.552 -5.532 1.00 95.62 90 GLY A N 1
ATOM 676 C CA . GLY A 1 90 ? -0.688 -3.132 -6.416 1.00 95.62 90 GLY A CA 1
ATOM 677 C C . GLY A 1 90 ? -0.372 -4.601 -6.109 1.00 95.62 90 GLY A C 1
ATOM 678 O O . GLY A 1 90 ? 0.513 -5.174 -6.740 1.00 95.62 90 GLY A O 1
ATOM 679 N N . SER A 1 91 ? -1.058 -5.216 -5.140 1.00 97.75 91 SER A N 1
ATOM 680 C CA . SER A 1 91 ? -0.796 -6.573 -4.657 1.00 97.75 91 SER A CA 1
ATOM 681 C C . SER A 1 91 ? -2.093 -7.362 -4.501 1.00 97.75 91 SER A C 1
ATOM 683 O O . SER A 1 91 ? -2.959 -7.003 -3.700 1.00 97.75 91 SER A O 1
ATOM 685 N N . LEU A 1 92 ? -2.201 -8.475 -5.230 1.00 97.38 92 LEU A N 1
ATOM 686 C CA . LEU A 1 92 ? -3.220 -9.497 -4.969 1.00 97.38 92 LEU A CA 1
ATOM 687 C C . LEU A 1 92 ? -2.853 -10.342 -3.745 1.00 97.38 92 LEU A C 1
ATOM 689 O O . LEU A 1 92 ? -3.732 -10.701 -2.967 1.00 97.38 92 LEU A O 1
ATOM 693 N N . TYR A 1 93 ? -1.556 -10.600 -3.544 1.00 97.81 93 TYR A N 1
ATOM 694 C CA . TYR A 1 93 ? -1.038 -11.355 -2.400 1.00 97.81 93 TYR A CA 1
ATOM 695 C C . TYR A 1 93 ? -1.475 -10.754 -1.060 1.00 97.81 93 TYR A C 1
ATOM 697 O O . TYR A 1 93 ? -1.767 -11.491 -0.127 1.00 97.81 93 TYR A O 1
ATOM 705 N N . PHE A 1 94 ? -1.596 -9.427 -0.979 1.00 97.12 94 PHE A N 1
ATOM 706 C CA . PHE A 1 94 ? -2.030 -8.714 0.227 1.00 97.12 94 PHE A CA 1
ATOM 707 C C . PHE A 1 94 ? -3.394 -9.193 0.758 1.00 97.12 94 PHE A C 1
ATOM 709 O O . PHE A 1 94 ? -3.647 -9.114 1.954 1.00 97.12 94 PHE A O 1
ATOM 716 N N . PHE A 1 95 ? -4.261 -9.704 -0.120 1.00 97.25 95 PHE A N 1
ATOM 717 C CA . PHE A 1 95 ? -5.587 -10.218 0.231 1.00 97.25 95 PHE A CA 1
ATOM 718 C C . PHE A 1 95 ? -5.644 -11.751 0.298 1.00 97.25 95 PHE A C 1
ATOM 720 O O . PHE A 1 95 ? -6.732 -12.321 0.289 1.00 97.25 95 PHE A O 1
ATOM 727 N N . SER A 1 96 ? -4.494 -12.425 0.307 1.00 98.00 96 SER A N 1
ATOM 728 C CA . SER A 1 96 ? -4.416 -13.884 0.378 1.00 98.00 96 SER A CA 1
ATOM 729 C C . SER A 1 96 ? -4.415 -14.388 1.819 1.00 98.00 96 SER A C 1
ATOM 731 O O . SER A 1 96 ? -3.904 -13.725 2.723 1.00 98.00 96 SER A O 1
ATOM 733 N N . ASP A 1 97 ? -4.908 -15.610 2.018 1.00 97.75 97 ASP A N 1
ATOM 734 C CA . ASP A 1 97 ? -4.868 -16.293 3.317 1.00 97.75 97 ASP A CA 1
ATOM 735 C C . ASP A 1 97 ? -3.440 -16.403 3.869 1.00 97.75 97 ASP A C 1
ATOM 737 O O . ASP A 1 97 ? -3.222 -16.282 5.075 1.00 97.75 97 ASP A O 1
ATOM 741 N N . GLU A 1 98 ? -2.449 -16.579 2.991 1.00 96.56 98 GLU A N 1
ATOM 742 C CA . GLU A 1 98 ? -1.037 -16.634 3.366 1.00 96.56 98 GLU A CA 1
ATOM 743 C C . GLU A 1 98 ? -0.569 -15.310 3.979 1.00 96.56 98 GLU A C 1
ATOM 745 O O . GLU A 1 98 ? 0.066 -15.321 5.033 1.00 96.56 98 GLU A O 1
ATOM 750 N N . ALA A 1 99 ? -0.933 -14.169 3.386 1.00 95.69 99 ALA A N 1
ATOM 751 C CA . ALA A 1 99 ? -0.597 -12.861 3.944 1.00 95.69 99 ALA A CA 1
ATOM 752 C C . ALA A 1 99 ? -1.305 -12.604 5.286 1.00 95.69 99 ALA A C 1
ATOM 754 O O . ALA A 1 99 ? -0.729 -11.963 6.164 1.00 95.69 99 ALA A O 1
ATOM 755 N N . PHE A 1 100 ? -2.525 -13.122 5.468 1.00 94.50 100 PHE A N 1
ATOM 756 C CA . 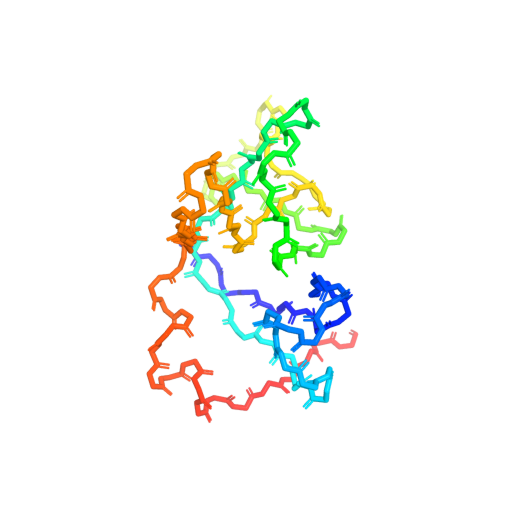PHE A 1 100 ? -3.285 -12.976 6.714 1.00 94.50 100 PHE A CA 1
ATOM 757 C C . PHE A 1 100 ? -2.783 -13.853 7.868 1.00 94.50 100 PHE A C 1
ATOM 759 O O . PHE A 1 100 ? -2.960 -13.485 9.029 1.00 94.50 100 PHE A O 1
ATOM 766 N N . THR A 1 101 ? -2.205 -15.019 7.576 1.00 94.81 101 THR A N 1
ATOM 767 C CA . THR A 1 101 ? -1.873 -16.037 8.594 1.00 94.81 101 THR A CA 1
ATOM 768 C C . THR A 1 101 ? -0.379 -16.165 8.882 1.00 94.81 101 THR A C 1
ATOM 77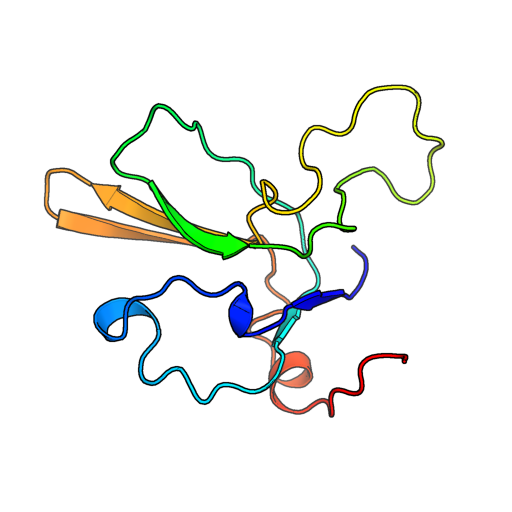0 O O . THR A 1 101 ? -0.000 -16.707 9.922 1.00 94.81 101 THR A O 1
ATOM 773 N N . SER A 1 102 ? 0.473 -15.650 7.996 1.00 94.50 102 SER A N 1
ATOM 774 C CA . SER A 1 102 ? 1.925 -15.669 8.166 1.00 94.50 102 SER A CA 1
ATOM 775 C C . SER A 1 102 ? 2.380 -14.807 9.352 1.00 94.50 102 SER A C 1
ATOM 777 O O . SER A 1 102 ? 1.987 -13.641 9.455 1.00 94.50 102 SER A O 1
ATOM 779 N N . PRO A 1 103 ? 3.252 -15.320 10.242 1.00 91.25 103 PRO A N 1
ATOM 780 C CA . PRO A 1 103 ? 3.852 -14.506 11.291 1.00 91.25 103 PRO A CA 1
ATOM 781 C C . PRO A 1 103 ? 4.829 -13.491 10.687 1.00 91.25 103 PRO A C 1
ATOM 783 O O . PRO A 1 103 ? 5.583 -13.805 9.766 1.00 91.25 103 PRO A O 1
ATOM 786 N N . VAL A 1 104 ? 4.859 -12.278 11.241 1.00 88.81 104 VAL A N 1
ATOM 787 C CA . VAL A 1 104 ? 5.735 -11.203 10.759 1.00 88.81 104 VAL A CA 1
ATOM 788 C C . VAL A 1 104 ? 6.827 -10.910 11.780 1.00 88.81 104 VAL A C 1
ATOM 790 O O . VAL A 1 104 ? 6.542 -10.550 12.921 1.00 88.81 104 VAL A O 1
ATOM 793 N N . GLN A 1 105 ? 8.086 -11.010 11.352 1.00 83.94 105 GLN A N 1
ATOM 794 C CA . GLN A 1 105 ? 9.253 -10.582 12.119 1.00 83.94 105 GLN A CA 1
ATOM 795 C C . GLN A 1 105 ? 10.123 -9.683 11.234 1.00 83.94 105 GLN A C 1
ATOM 797 O O . GLN A 1 105 ? 10.709 -10.143 10.255 1.00 83.94 105 GLN A O 1
ATOM 802 N N . LYS A 1 106 ? 10.200 -8.387 11.564 1.00 72.38 106 LYS A N 1
ATOM 803 C CA . LYS A 1 106 ? 11.137 -7.460 10.908 1.00 72.38 106 LYS A CA 1
ATOM 804 C C . LYS A 1 106 ? 12.559 -7.874 11.315 1.00 72.38 106 LYS A C 1
ATOM 806 O O . LYS A 1 106 ? 12.810 -8.099 12.499 1.00 72.38 106 LYS A O 1
ATOM 811 N N . ALA A 1 107 ? 13.469 -7.998 10.349 1.00 67.62 107 ALA A N 1
ATOM 812 C CA . ALA A 1 107 ? 14.891 -8.128 10.657 1.00 67.62 107 ALA A CA 1
ATOM 813 C C . ALA A 1 107 ? 15.353 -6.834 11.352 1.00 67.62 107 ALA A C 1
ATOM 815 O O . ALA A 1 107 ? 15.015 -5.746 10.878 1.00 67.62 107 ALA A O 1
ATOM 816 N N . LEU A 1 108 ? 16.024 -6.979 12.500 1.00 50.25 108 LEU A N 1
ATOM 817 C CA . LEU A 1 108 ? 16.588 -5.875 13.286 1.00 50.25 108 LEU A CA 1
ATOM 818 C C . LEU A 1 108 ? 17.734 -5.185 12.542 1.00 50.25 108 LEU A C 1
ATOM 820 O O . LEU A 1 108 ? 18.528 -5.911 11.901 1.00 50.25 108 LEU A O 1
#